Protein AF-A0A821TVM7-F1 (afdb_monomer_lite)

Structure (mmCIF, N/CA/C/O backbone):
data_AF-A0A821TVM7-F1
#
_entry.id   AF-A0A821TVM7-F1
#
loop_
_atom_site.group_PDB
_atom_site.id
_atom_site.type_symbol
_atom_site.label_atom_id
_atom_site.label_alt_id
_atom_site.label_comp_id
_atom_site.label_asym_id
_atom_site.label_entity_id
_atom_site.label_seq_id
_atom_site.pdbx_PDB_ins_code
_atom_site.Cartn_x
_atom_site.Cartn_y
_atom_site.Cartn_z
_atom_site.occupancy
_atom_site.B_iso_or_equiv
_atom_site.auth_seq_id
_atom_site.auth_comp_id
_atom_site.auth_asym_id
_atom_site.auth_atom_id
_atom_site.pdbx_PDB_model_num
ATOM 1 N N . PHE A 1 1 ? 2.042 6.277 -1.168 1.00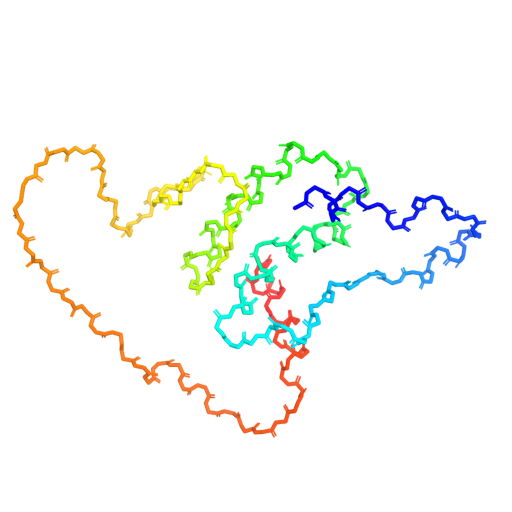 85.62 1 PHE A N 1
ATOM 2 C CA . PHE A 1 1 ? 2.026 5.303 -0.066 1.00 85.62 1 PHE A CA 1
ATOM 3 C C . PHE A 1 1 ? 1.460 5.944 1.198 1.00 85.62 1 PHE A C 1
ATOM 5 O O . PHE A 1 1 ? 0.333 5.608 1.528 1.00 85.62 1 PHE A O 1
ATOM 12 N N . PHE A 1 2 ? 2.157 6.923 1.796 1.00 90.62 2 PHE A N 1
ATOM 13 C CA . PHE A 1 2 ? 1.788 7.630 3.041 1.00 90.62 2 PHE A CA 1
ATOM 14 C C . PHE A 1 2 ? 0.289 7.900 3.212 1.00 90.62 2 PHE A C 1
ATOM 16 O O . PHE A 1 2 ? -0.331 7.376 4.128 1.00 90.62 2 PHE A O 1
ATOM 23 N N . LYS A 1 3 ? -0.321 8.583 2.232 1.00 91.25 3 LYS A N 1
ATOM 24 C CA . LYS A 1 3 ? -1.753 8.930 2.238 1.00 91.25 3 LYS A CA 1
ATOM 25 C C . LYS A 1 3 ? -2.708 7.753 2.462 1.00 91.25 3 LYS A C 1
ATOM 27 O O . LYS A 1 3 ? -3.789 7.968 2.982 1.00 91.25 3 LYS A O 1
ATOM 32 N N . TYR A 1 4 ? -2.354 6.546 2.020 1.00 93.19 4 TYR A N 1
ATOM 33 C CA . TYR A 1 4 ? -3.193 5.354 2.184 1.00 93.19 4 TYR A CA 1
ATOM 34 C C . TYR A 1 4 ? -2.917 4.637 3.507 1.00 93.19 4 TYR A C 1
ATOM 36 O O . TYR A 1 4 ? -3.819 4.045 4.083 1.00 93.19 4 TYR A O 1
ATOM 44 N N . TYR A 1 5 ? -1.672 4.693 3.981 1.00 93.88 5 TYR A N 1
ATOM 45 C CA . TYR A 1 5 ? -1.234 4.000 5.187 1.00 93.88 5 TYR A CA 1
ATOM 46 C C . TYR A 1 5 ? -1.635 4.737 6.474 1.00 93.88 5 TYR A C 1
ATOM 48 O O . TYR A 1 5 ? -1.954 4.105 7.477 1.00 93.88 5 TYR A O 1
ATOM 56 N N . GLU A 1 6 ? -1.661 6.070 6.441 1.00 92.88 6 GLU A N 1
ATOM 57 C CA . GLU A 1 6 ? -2.001 6.935 7.584 1.00 92.88 6 GLU A CA 1
ATOM 58 C C . GLU A 1 6 ? -3.498 6.972 7.911 1.00 92.88 6 GLU A C 1
ATOM 60 O O . GLU A 1 6 ? -3.901 7.512 8.943 1.00 92.88 6 GLU A O 1
ATOM 65 N N . VAL A 1 7 ? -4.335 6.408 7.038 1.00 92.88 7 VAL A N 1
ATOM 66 C CA . VAL A 1 7 ? -5.773 6.308 7.278 1.00 92.88 7 VAL A CA 1
ATOM 67 C C . VAL A 1 7 ? -6.007 5.346 8.432 1.00 92.88 7 VAL A C 1
ATOM 69 O O . VAL A 1 7 ? -5.657 4.177 8.344 1.00 92.88 7 VAL A O 1
ATOM 72 N N . GLU A 1 8 ? -6.644 5.831 9.490 1.00 92.38 8 GLU A N 1
ATOM 73 C CA . GLU A 1 8 ? -7.163 5.002 10.573 1.00 92.38 8 GLU A CA 1
ATOM 74 C C . GLU A 1 8 ? -8.688 4.896 10.400 1.00 92.38 8 GLU A C 1
ATOM 76 O O . GLU A 1 8 ? -9.371 5.912 10.567 1.00 92.38 8 GLU A O 1
ATOM 81 N N . PRO A 1 9 ? -9.237 3.718 10.035 1.00 89.19 9 PRO A N 1
ATOM 82 C CA . PRO A 1 9 ? -10.657 3.557 9.711 1.00 89.19 9 PRO A CA 1
ATOM 83 C C . PRO A 1 9 ? -11.617 4.025 10.808 1.00 89.19 9 PRO A C 1
ATOM 85 O O . PRO A 1 9 ? -12.713 4.493 10.508 1.00 89.19 9 PRO A O 1
ATOM 88 N N . LEU A 1 10 ? -11.217 3.915 12.079 1.00 89.88 10 LEU A N 1
ATOM 89 C CA . LEU A 1 10 ? -12.057 4.297 13.217 1.00 89.88 10 LEU A CA 1
ATOM 90 C C . LEU A 1 10 ? -11.829 5.740 13.689 1.00 89.88 10 LEU A C 1
ATOM 92 O O . LEU A 1 10 ? -12.488 6.202 14.627 1.00 89.88 10 LEU A O 1
ATOM 96 N N . ARG A 1 11 ? -10.905 6.480 13.065 1.00 88.56 11 ARG A N 1
ATOM 97 C CA . ARG A 1 11 ? -10.573 7.846 13.477 1.00 88.56 11 ARG A CA 1
ATOM 98 C C . ARG A 1 11 ? -11.751 8.781 13.223 1.00 88.56 11 ARG A C 1
ATOM 100 O O . ARG A 1 11 ? -12.153 9.001 12.088 1.00 88.56 11 ARG A O 1
ATOM 107 N N . GLY A 1 12 ? -12.267 9.378 14.296 1.00 86.25 12 GLY A N 1
ATOM 108 C CA . GLY A 1 12 ? -13.407 10.297 14.225 1.00 86.25 12 GLY A CA 1
ATOM 109 C C . GLY A 1 12 ? -14.768 9.605 14.104 1.00 86.25 12 GLY A C 1
ATOM 110 O O . GLY A 1 12 ? -15.765 10.279 13.858 1.00 86.25 12 GLY A O 1
ATOM 111 N N . PHE A 1 13 ? -14.838 8.284 14.297 1.00 89.50 13 PHE A N 1
ATOM 112 C CA . PHE A 1 13 ? -16.109 7.569 14.345 1.00 89.50 13 PHE A CA 1
ATOM 113 C C . PHE A 1 13 ? -16.854 7.866 15.658 1.00 89.50 13 PHE A C 1
ATOM 115 O O . PHE A 1 13 ? -16.386 7.516 16.740 1.00 89.50 13 PHE A O 1
ATOM 122 N N . THR A 1 14 ? -18.027 8.498 15.563 1.00 90.94 14 THR A N 1
ATOM 123 C CA . THR A 1 14 ? -18.858 8.928 16.707 1.00 90.94 14 THR A CA 1
ATOM 124 C C . THR A 1 14 ? -19.936 7.915 17.116 1.00 90.94 14 THR A C 1
ATOM 126 O O . THR A 1 14 ? -20.766 8.211 17.973 1.00 90.94 14 THR A O 1
ATOM 129 N N . GLY A 1 15 ? -19.957 6.722 16.511 1.00 88.31 15 GLY A N 1
ATOM 130 C CA . GLY A 1 15 ? -20.925 5.673 16.839 1.00 88.31 15 GLY A CA 1
ATOM 131 C C . GLY A 1 15 ? -20.590 4.895 18.119 1.00 88.31 15 GLY A C 1
ATOM 132 O O . GLY A 1 15 ? -19.474 4.956 18.637 1.00 88.31 15 GLY A O 1
ATOM 133 N N . SER A 1 16 ? -21.566 4.123 18.610 1.00 91.75 16 SER A N 1
ATOM 134 C CA . SER A 1 16 ? -21.391 3.236 19.768 1.00 91.75 16 SER A CA 1
ATOM 135 C C . SER A 1 16 ? -20.398 2.102 19.486 1.00 91.75 16 SER A C 1
ATOM 137 O O . SER A 1 16 ? -20.132 1.759 18.331 1.00 91.75 16 SER A O 1
ATOM 139 N N . ASP A 1 17 ? -19.876 1.463 20.534 1.00 90.38 17 ASP A N 1
ATOM 140 C CA . ASP A 1 17 ? -18.944 0.338 20.369 1.00 90.38 17 ASP A CA 1
ATOM 141 C C . ASP A 1 17 ? -19.584 -0.857 19.644 1.00 90.38 17 ASP A C 1
ATOM 143 O O . ASP A 1 17 ? -18.925 -1.540 18.862 1.00 90.38 17 ASP A O 1
ATOM 147 N N . GLU A 1 18 ? -20.896 -1.048 19.794 1.00 92.06 18 GLU A N 1
ATOM 148 C CA . GLU A 1 18 ? -21.652 -2.037 19.017 1.00 92.06 18 GLU A CA 1
ATOM 149 C C . GLU A 1 18 ? -21.751 -1.681 17.528 1.00 92.06 18 GLU A C 1
ATOM 151 O O . GLU A 1 18 ? -21.870 -2.570 16.685 1.00 92.06 18 GLU A O 1
ATOM 156 N N . ALA A 1 19 ? -21.691 -0.395 17.173 1.00 90.31 19 ALA A N 1
ATOM 157 C CA . ALA A 1 19 ? -21.618 0.030 15.780 1.00 90.31 19 ALA A CA 1
ATOM 158 C C . ALA A 1 19 ? -20.216 -0.211 15.194 1.00 90.31 19 ALA A C 1
ATOM 160 O O . ALA A 1 19 ? -20.114 -0.640 14.046 1.00 90.31 19 ALA A O 1
ATOM 161 N N . LYS A 1 20 ? -19.147 -0.036 15.987 1.00 87.69 20 LYS A N 1
ATOM 162 C CA . LYS A 1 20 ? -17.767 -0.341 15.557 1.00 87.69 20 LYS A CA 1
ATOM 163 C C . LYS A 1 20 ? -17.590 -1.816 15.203 1.00 87.69 20 LYS A C 1
ATOM 165 O O . LYS A 1 20 ? -16.962 -2.123 14.199 1.00 87.69 20 LYS A O 1
ATOM 170 N N . LYS A 1 21 ? -18.206 -2.727 15.964 1.00 90.50 21 LYS A N 1
ATOM 171 C CA . LYS A 1 21 ? -18.165 -4.177 15.688 1.00 90.50 21 LYS A CA 1
ATOM 172 C C . LYS A 1 21 ? -18.796 -4.579 14.348 1.00 90.50 21 LYS A C 1
ATOM 174 O O . LYS A 1 21 ? -18.546 -5.680 13.875 1.00 90.50 21 LYS A O 1
ATOM 179 N N . ARG A 1 22 ? -19.621 -3.719 13.734 1.00 90.62 22 ARG A N 1
ATOM 180 C CA . ARG A 1 22 ? -20.213 -3.975 12.405 1.00 90.62 22 ARG A CA 1
ATOM 181 C C . ARG A 1 22 ? -19.278 -3.604 11.258 1.00 90.62 22 ARG A C 1
ATOM 183 O O . ARG A 1 22 ? -19.581 -3.913 10.109 1.00 90.62 22 ARG A O 1
ATOM 190 N N . ILE A 1 23 ? -18.173 -2.923 11.550 1.00 89.12 23 ILE A N 1
ATOM 191 C CA . ILE A 1 23 ? -17.158 -2.585 10.560 1.00 89.12 23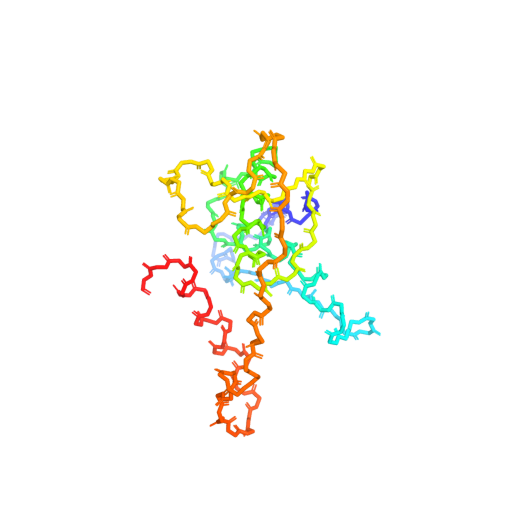 ILE A CA 1
ATOM 192 C C . ILE A 1 23 ? -16.314 -3.838 10.337 1.00 89.12 23 ILE A C 1
ATOM 194 O O . ILE A 1 23 ? -15.557 -4.249 11.210 1.00 89.12 23 ILE A O 1
ATOM 198 N N . LEU A 1 24 ? -16.473 -4.455 9.167 1.00 90.62 24 LEU A N 1
ATOM 199 C CA . LEU A 1 24 ? -15.758 -5.683 8.806 1.00 90.62 24 LEU A CA 1
ATOM 200 C C . LEU A 1 24 ? -14.347 -5.409 8.266 1.00 90.62 24 LEU A C 1
ATOM 202 O O . LEU A 1 24 ? -13.498 -6.292 8.303 1.00 90.62 24 LEU A O 1
ATOM 206 N N . GLY A 1 25 ? -14.100 -4.201 7.756 1.00 91.12 25 GLY A N 1
ATOM 207 C CA . GLY A 1 25 ? -12.827 -3.821 7.154 1.00 91.12 25 GLY A CA 1
ATOM 208 C C . GLY A 1 25 ? -13.001 -2.750 6.083 1.00 91.12 25 GLY A C 1
ATOM 209 O O . GLY A 1 25 ? -13.864 -1.879 6.193 1.00 91.12 25 GLY A O 1
ATOM 210 N N . GLY A 1 26 ? -12.177 -2.831 5.043 1.00 91.38 26 GLY A N 1
ATOM 211 C CA . GLY A 1 26 ? -12.206 -1.938 3.892 1.00 91.38 26 GLY A CA 1
ATOM 212 C C . GLY A 1 26 ? -11.612 -2.607 2.658 1.00 91.38 26 GLY A C 1
ATOM 213 O O . GLY A 1 26 ? -11.109 -3.726 2.725 1.00 91.38 26 GLY A O 1
ATOM 214 N N . GLU A 1 27 ? -11.661 -1.912 1.528 1.00 93.31 27 GLU A N 1
ATOM 215 C CA . GLU A 1 27 ? -11.181 -2.425 0.246 1.00 93.31 27 GLU A CA 1
ATOM 216 C C . GLU A 1 27 ? -10.342 -1.366 -0.471 1.00 93.31 27 GLU A C 1
ATOM 218 O O . GLU A 1 27 ? -10.596 -0.163 -0.374 1.00 93.31 27 GLU A O 1
ATOM 223 N N . ALA A 1 28 ? -9.326 -1.817 -1.207 1.00 93.62 28 ALA A N 1
ATOM 224 C CA . ALA A 1 28 ? -8.568 -0.970 -2.116 1.00 93.62 28 ALA A CA 1
ATOM 225 C C . ALA A 1 28 ? -9.149 -1.110 -3.527 1.00 93.62 28 ALA A C 1
ATOM 227 O O . ALA A 1 28 ? -8.954 -2.130 -4.185 1.00 93.62 28 ALA A O 1
ATOM 228 N N . CYS A 1 29 ? -9.838 -0.075 -4.004 1.00 93.19 29 CYS A N 1
ATOM 229 C CA . CYS A 1 29 ? -10.434 -0.081 -5.337 1.00 93.19 29 CYS A CA 1
ATOM 230 C C . CYS A 1 29 ? -9.481 0.525 -6.370 1.00 93.19 29 CYS A C 1
ATOM 232 O O . CYS A 1 29 ? -8.997 1.649 -6.206 1.00 93.19 29 CYS A O 1
ATOM 234 N N . LEU A 1 30 ? -9.257 -0.201 -7.464 1.00 92.94 30 LEU A N 1
ATOM 235 C CA . LEU A 1 30 ? -8.585 0.311 -8.652 1.00 92.94 30 LEU A CA 1
ATOM 236 C C . LEU A 1 30 ? -9.598 0.383 -9.791 1.00 92.94 30 LEU A C 1
ATOM 238 O O . LEU A 1 30 ? -9.964 -0.634 -10.375 1.00 92.94 30 LEU A O 1
ATOM 242 N N . TRP A 1 31 ? -10.060 1.594 -10.074 1.00 95.06 31 TRP A N 1
ATOM 243 C CA . TRP A 1 31 ? -11.032 1.838 -11.130 1.00 95.06 31 TRP A CA 1
ATOM 244 C C . TRP A 1 31 ? -10.374 1.757 -12.515 1.00 95.06 31 TRP A C 1
ATOM 246 O O . TRP A 1 31 ? -9.219 2.158 -12.700 1.00 95.06 31 TRP A O 1
ATOM 256 N N . ALA A 1 32 ? -11.087 1.150 -13.465 1.00 94.00 32 ALA A N 1
ATOM 257 C CA . ALA A 1 32 ? -10.526 0.671 -14.726 1.00 94.00 32 ALA A CA 1
ATOM 258 C C . ALA A 1 32 ? -10.640 1.660 -15.899 1.00 94.00 32 ALA A C 1
ATOM 260 O O . ALA A 1 32 ? -10.302 1.305 -17.023 1.00 94.00 32 ALA A O 1
ATOM 261 N N . GLU A 1 33 ? -11.070 2.903 -15.674 1.00 95.69 33 GLU A N 1
ATOM 262 C CA . GLU A 1 33 ? -11.257 3.897 -16.746 1.00 95.69 33 GLU A CA 1
ATOM 263 C C . GLU A 1 33 ? -9.949 4.203 -17.483 1.00 95.69 33 GLU A C 1
ATOM 265 O O . GLU A 1 33 ? -9.950 4.476 -18.679 1.00 95.69 33 GLU A O 1
ATOM 270 N N . PHE A 1 34 ? -8.823 4.134 -16.766 1.00 94.56 34 PHE A N 1
ATOM 271 C CA . PHE A 1 34 ? -7.483 4.391 -17.300 1.00 94.56 34 PHE A CA 1
ATOM 272 C C . PHE A 1 34 ? -6.498 3.259 -16.994 1.00 94.56 34 PHE A C 1
ATOM 274 O O . PHE A 1 34 ? -5.282 3.487 -16.995 1.00 94.56 34 PHE A O 1
ATOM 281 N N . VAL A 1 35 ? -7.002 2.078 -16.637 1.00 94.31 35 VAL A N 1
ATOM 282 C CA . VAL A 1 35 ? -6.191 0.925 -16.236 1.00 94.31 35 VAL A CA 1
ATOM 283 C C . VAL A 1 35 ? -6.490 -0.244 -17.158 1.00 94.31 35 VAL A C 1
ATOM 285 O O . VAL A 1 35 ? -7.642 -0.621 -17.335 1.00 94.31 35 VAL A O 1
ATOM 288 N N . ASP A 1 36 ? -5.438 -0.839 -17.705 1.00 92.19 36 ASP A N 1
ATOM 289 C CA . ASP A 1 36 ? -5.509 -1.990 -18.597 1.00 92.19 36 ASP A CA 1
ATOM 290 C C . ASP A 1 36 ? -4.410 -3.012 -18.257 1.00 92.19 36 ASP A C 1
ATOM 292 O O . ASP A 1 36 ? -3.650 -2.855 -17.296 1.00 92.19 36 ASP A O 1
ATOM 296 N N . GLY A 1 37 ? -4.303 -4.079 -19.054 1.00 91.62 37 GLY A N 1
ATOM 297 C CA . GLY A 1 37 ? -3.296 -5.124 -18.849 1.00 91.62 37 GLY A CA 1
ATOM 298 C C . GLY A 1 37 ? -1.845 -4.628 -18.899 1.00 91.62 37 GLY A C 1
ATOM 299 O O . GLY A 1 37 ? -0.963 -5.311 -18.385 1.00 91.62 37 GLY A O 1
ATOM 300 N N . THR A 1 38 ? -1.585 -3.443 -19.461 1.00 91.38 38 THR A N 1
ATOM 301 C CA . THR A 1 38 ? -0.229 -2.888 -19.575 1.00 91.38 38 THR A CA 1
ATOM 302 C C . THR A 1 38 ? 0.236 -2.209 -18.289 1.00 91.38 38 THR A C 1
ATOM 304 O O . THR A 1 38 ? 1.433 -2.177 -18.007 1.00 91.38 38 THR A O 1
ATOM 307 N N . ASN A 1 39 ? -0.692 -1.674 -17.487 1.00 88.69 39 ASN A N 1
ATOM 308 C CA . ASN A 1 39 ? -0.359 -0.828 -16.339 1.00 88.69 39 ASN A CA 1
ATOM 309 C C . ASN A 1 39 ? -0.994 -1.271 -15.007 1.00 88.69 39 ASN A C 1
ATOM 311 O O . ASN A 1 39 ? -0.670 -0.696 -13.962 1.00 88.69 39 ASN A O 1
ATOM 315 N N . LEU A 1 40 ? -1.842 -2.306 -15.020 1.00 91.12 40 LEU A N 1
ATOM 316 C CA . LEU A 1 40 ? -2.569 -2.819 -13.856 1.00 91.12 40 LEU A CA 1
ATOM 317 C C . LEU A 1 40 ? -1.658 -3.097 -12.655 1.00 91.12 40 LEU A C 1
ATOM 319 O O . LEU A 1 40 ? -1.840 -2.523 -11.581 1.00 91.12 40 LEU A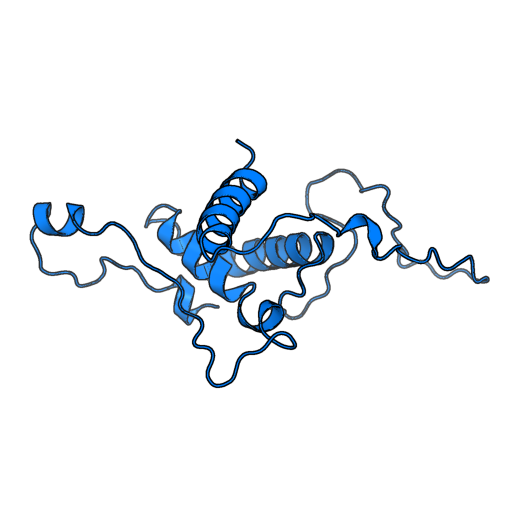 O 1
ATOM 323 N N . LEU A 1 41 ? -0.663 -3.968 -12.835 1.00 89.62 41 LEU A N 1
ATOM 324 C CA . LEU A 1 41 ? 0.163 -4.468 -11.732 1.00 89.62 41 LEU A CA 1
ATOM 325 C C . LEU A 1 41 ? 1.061 -3.379 -11.140 1.00 89.62 41 LEU A C 1
ATOM 327 O O . LEU A 1 41 ? 1.154 -3.262 -9.919 1.00 89.62 41 LEU A O 1
ATOM 331 N N . ALA A 1 42 ? 1.655 -2.548 -11.996 1.00 90.88 42 ALA A N 1
ATOM 332 C CA . ALA A 1 42 ? 2.506 -1.445 -11.566 1.00 90.88 42 ALA A CA 1
ATOM 333 C C . ALA A 1 42 ? 1.716 -0.351 -10.842 1.00 90.88 42 ALA A C 1
ATOM 335 O O . ALA A 1 42 ? 2.231 0.266 -9.913 1.00 90.88 42 ALA A O 1
ATOM 336 N N . ARG A 1 43 ? 0.453 -0.109 -11.223 1.00 92.69 43 ARG A N 1
ATOM 337 C CA . ARG A 1 43 ? -0.403 0.848 -10.509 1.00 92.69 43 ARG A CA 1
ATOM 338 C C . ARG A 1 43 ? -0.881 0.306 -9.173 1.00 92.69 43 ARG A C 1
ATOM 340 O O . ARG A 1 43 ? -0.857 1.059 -8.196 1.00 92.69 43 ARG A O 1
ATOM 347 N N . LEU A 1 44 ? -1.282 -0.963 -9.136 1.00 94.00 44 LEU A N 1
ATOM 348 C CA . LEU A 1 44 ? -1.831 -1.609 -7.949 1.00 94.00 44 LEU A CA 1
ATOM 349 C C . LEU A 1 44 ? -0.764 -1.804 -6.865 1.00 94.00 44 LEU A C 1
ATOM 351 O O . LEU A 1 44 ? -0.947 -1.390 -5.718 1.00 94.00 44 LEU A O 1
ATOM 355 N N . TRP A 1 45 ? 0.380 -2.381 -7.228 1.00 93.44 45 TRP A N 1
ATOM 356 C CA . TRP A 1 45 ? 1.431 -2.733 -6.280 1.00 93.44 45 TRP A CA 1
ATOM 357 C C . TRP A 1 45 ? 2.543 -1.683 -6.256 1.00 93.44 45 TRP A C 1
ATOM 359 O O . TRP A 1 45 ? 2.923 -1.160 -7.306 1.00 93.44 45 TRP A O 1
ATOM 369 N N . PRO A 1 46 ? 3.076 -1.323 -5.075 1.00 94.06 46 PRO A N 1
ATOM 370 C CA . PRO A 1 46 ? 2.794 -1.820 -3.725 1.00 94.06 46 PRO A CA 1
ATOM 371 C C . PRO A 1 46 ? 1.764 -0.952 -2.971 1.00 94.06 46 PRO A C 1
ATOM 373 O O . PRO A 1 46 ? 1.658 -1.027 -1.750 1.00 94.06 46 PRO A O 1
ATOM 376 N N . LYS A 1 47 ? 1.004 -0.090 -3.663 1.00 93.81 47 LYS A N 1
ATOM 377 C CA . LYS A 1 47 ? 0.013 0.792 -3.017 1.00 93.81 47 LYS A CA 1
ATOM 378 C C . LYS A 1 47 ? -1.072 -0.009 -2.296 1.00 93.81 47 LYS A C 1
ATOM 380 O O . LYS A 1 47 ? -1.426 0.347 -1.179 1.00 93.81 47 LYS A O 1
ATOM 385 N N . ALA A 1 48 ? -1.540 -1.103 -2.891 1.00 94.75 48 ALA A N 1
ATOM 386 C CA . ALA A 1 48 ? -2.504 -2.000 -2.260 1.00 94.75 48 ALA A CA 1
ATOM 387 C C . ALA A 1 48 ? -1.942 -2.691 -1.004 1.00 94.75 48 ALA A C 1
ATOM 389 O O . ALA A 1 48 ? -2.669 -2.853 -0.029 1.00 94.75 48 ALA A O 1
ATOM 390 N N . SER A 1 49 ? -0.642 -3.009 -0.967 1.00 94.69 49 SER A N 1
ATOM 391 C CA . SER A 1 49 ? 0.011 -3.575 0.225 1.00 94.69 49 SER A CA 1
ATOM 392 C C . SER A 1 49 ? -0.049 -2.626 1.431 1.00 94.69 49 SER A C 1
ATOM 394 O O . SER A 1 49 ? -0.139 -3.085 2.562 1.00 94.69 49 SER A O 1
ATOM 396 N N . ALA A 1 50 ? -0.058 -1.309 1.201 1.00 94.25 50 ALA A N 1
ATOM 397 C CA . ALA A 1 50 ? -0.241 -0.309 2.257 1.00 94.25 50 ALA A CA 1
ATOM 398 C C . ALA A 1 50 ? -1.596 -0.439 2.955 1.00 94.25 50 ALA A C 1
ATOM 400 O O . ALA A 1 50 ? -1.690 -0.398 4.178 1.00 94.25 50 ALA A O 1
ATOM 401 N N . VAL A 1 51 ? -2.643 -0.585 2.142 1.00 94.69 51 VAL A N 1
ATOM 402 C CA . VAL A 1 51 ? -4.019 -0.740 2.614 1.00 94.69 51 VAL A CA 1
ATOM 403 C C . VAL A 1 51 ? -4.171 -2.092 3.303 1.00 94.69 51 VAL A C 1
ATOM 405 O O . VAL A 1 51 ? -4.779 -2.166 4.364 1.00 94.69 51 VAL A O 1
ATOM 408 N N . ALA A 1 52 ? -3.555 -3.140 2.749 1.00 94.19 52 ALA A N 1
ATOM 409 C CA . ALA A 1 52 ? -3.539 -4.464 3.358 1.00 94.19 52 ALA A CA 1
ATOM 410 C C . ALA A 1 52 ? -2.917 -4.444 4.764 1.00 94.19 52 ALA A C 1
ATOM 412 O O . ALA A 1 52 ? -3.500 -5.004 5.685 1.00 94.19 52 ALA A O 1
ATOM 413 N N . GLU A 1 53 ? -1.787 -3.754 4.957 1.00 92.12 53 GLU A N 1
ATOM 414 C CA . GLU A 1 53 ? -1.169 -3.640 6.282 1.00 92.12 53 GLU A CA 1
ATOM 415 C C . GLU A 1 53 ? -2.077 -2.897 7.271 1.00 92.12 53 GLU A C 1
ATOM 417 O O . GLU A 1 53 ? -2.263 -3.366 8.388 1.00 92.12 53 GLU A O 1
ATOM 422 N N . ARG A 1 54 ? -2.730 -1.802 6.859 1.00 92.12 54 ARG A N 1
ATOM 423 C CA . ARG A 1 54 ? -3.668 -1.075 7.733 1.00 92.12 54 ARG A CA 1
ATOM 424 C C . ARG A 1 54 ? -4.871 -1.922 8.158 1.00 92.12 54 ARG A C 1
ATOM 426 O O . ARG A 1 54 ? -5.340 -1.783 9.281 1.00 92.12 54 ARG A O 1
ATOM 433 N N . LEU A 1 55 ? -5.388 -2.762 7.266 1.00 92.25 55 LEU A N 1
ATOM 434 C CA . LEU A 1 55 ? -6.553 -3.603 7.550 1.00 92.25 55 LEU A CA 1
ATOM 435 C C . LEU A 1 55 ? -6.205 -4.865 8.348 1.00 92.25 55 LEU A C 1
ATOM 437 O O . LEU A 1 55 ? -7.089 -5.449 8.968 1.00 92.25 55 LEU A O 1
ATOM 441 N N . TRP A 1 56 ? -4.943 -5.292 8.320 1.00 93.06 56 TRP A N 1
ATOM 442 C CA . TRP A 1 56 ? -4.486 -6.517 8.973 1.00 93.06 56 TRP A CA 1
ATOM 443 C C . TRP A 1 56 ? -3.787 -6.264 10.312 1.00 93.06 56 TRP A C 1
ATOM 445 O O . TRP A 1 56 ? -3.984 -7.000 11.279 1.00 93.06 56 TRP A O 1
ATOM 455 N N . SER A 1 57 ? -2.923 -5.253 10.369 1.00 90.81 57 SER A N 1
ATOM 456 C CA . SER A 1 57 ? -2.111 -4.951 11.543 1.00 90.81 57 SER A CA 1
ATOM 457 C C . SER A 1 57 ? -2.916 -4.246 12.632 1.00 90.81 57 SER A C 1
ATOM 459 O O . SER A 1 57 ? -3.935 -3.605 12.387 1.00 90.81 57 SER A O 1
ATOM 461 N N . ALA A 1 58 ? -2.426 -4.339 13.870 1.00 91.19 58 ALA A N 1
ATOM 462 C CA . ALA A 1 58 ? -3.008 -3.611 14.988 1.00 91.19 58 ALA A CA 1
ATOM 463 C C . ALA A 1 58 ? -2.978 -2.091 14.743 1.00 91.19 58 ALA A C 1
ATOM 465 O O . ALA A 1 58 ? -2.038 -1.569 14.144 1.00 91.19 58 ALA A O 1
ATOM 466 N N . ALA A 1 59 ? -3.954 -1.366 15.296 1.00 88.56 59 ALA A N 1
ATOM 467 C CA . ALA A 1 59 ? -4.054 0.093 15.167 1.00 88.56 59 ALA A CA 1
ATOM 468 C C . ALA A 1 59 ? -2.815 0.853 15.693 1.00 88.56 59 ALA A C 1
ATOM 470 O O . ALA A 1 59 ? -2.532 1.970 15.264 1.00 88.56 59 ALA A O 1
ATOM 471 N N . SER A 1 60 ? -2.044 0.241 16.600 1.00 90.50 60 SER A N 1
ATOM 472 C CA . SER A 1 60 ? -0.773 0.784 17.096 1.00 90.50 60 SER A CA 1
ATOM 473 C C . SER A 1 60 ? 0.344 0.791 16.046 1.00 90.50 60 SER A C 1
ATOM 475 O O . SER A 1 60 ? 1.295 1.559 16.173 1.00 90.50 60 SER A O 1
ATOM 477 N N . VAL A 1 61 ? 0.243 -0.031 14.999 1.00 90.88 61 VAL A N 1
ATOM 478 C CA . VAL A 1 61 ? 1.203 -0.072 13.892 1.00 90.88 61 VAL A CA 1
ATOM 479 C C . VAL A 1 61 ? 0.833 1.031 12.901 1.00 90.88 61 VAL A C 1
ATOM 481 O O . VAL A 1 61 ? 0.060 0.845 11.960 1.00 90.88 61 VAL A O 1
ATOM 484 N N . ASN A 1 62 ? 1.324 2.241 13.158 1.00 89.12 62 ASN A N 1
ATOM 485 C CA . ASN A 1 62 ? 0.983 3.429 12.369 1.00 89.12 62 ASN A CA 1
ATOM 486 C C . ASN A 1 62 ? 2.179 4.322 12.016 1.00 89.12 62 ASN A C 1
ATOM 488 O O . ASN A 1 62 ? 1.993 5.382 11.426 1.00 89.12 62 ASN A O 1
ATOM 492 N N . ASN A 1 63 ? 3.403 3.881 12.315 1.00 89.19 63 ASN A N 1
ATOM 493 C CA . ASN A 1 63 ? 4.602 4.621 11.951 1.00 89.19 63 ASN A CA 1
ATOM 494 C C . ASN A 1 63 ? 4.889 4.477 10.446 1.00 89.19 63 ASN A C 1
ATOM 496 O O . ASN A 1 63 ? 5.358 3.435 9.985 1.00 89.19 63 ASN A O 1
ATOM 500 N N . SER A 1 64 ? 4.607 5.535 9.686 1.00 89.69 64 SER A N 1
ATOM 501 C CA . SER A 1 64 ? 4.846 5.586 8.242 1.00 89.69 64 SER A CA 1
ATOM 502 C C . SER A 1 64 ? 6.329 5.520 7.856 1.00 89.69 64 SER A C 1
ATOM 504 O O . SER A 1 64 ? 6.648 4.992 6.789 1.00 89.69 64 SER A O 1
ATOM 506 N N . GLU A 1 65 ? 7.227 6.050 8.692 1.00 87.06 65 GLU A N 1
ATOM 507 C CA . GLU A 1 65 ? 8.671 6.092 8.422 1.00 87.06 65 GLU A CA 1
ATOM 508 C C . GLU A 1 65 ? 9.322 4.715 8.546 1.00 87.06 65 GLU A C 1
ATOM 510 O O . GLU A 1 65 ? 10.227 4.403 7.779 1.00 87.06 65 GLU A O 1
ATOM 515 N N . ASP A 1 66 ? 8.838 3.871 9.460 1.00 85.75 66 ASP A N 1
ATOM 516 C CA . ASP A 1 66 ? 9.231 2.458 9.532 1.00 85.75 66 ASP A CA 1
ATOM 517 C C . ASP A 1 66 ? 8.593 1.650 8.389 1.00 85.75 66 ASP A C 1
ATOM 519 O O . ASP A 1 66 ? 9.255 0.876 7.688 1.00 85.75 66 ASP A O 1
ATOM 523 N N . ALA A 1 67 ? 7.298 1.876 8.149 1.00 88.38 67 ALA A N 1
ATOM 524 C CA . ALA A 1 67 ? 6.528 1.104 7.183 1.00 88.38 67 ALA A CA 1
ATOM 525 C C . ALA A 1 67 ? 7.066 1.227 5.750 1.00 88.38 67 ALA A C 1
ATOM 527 O O . ALA A 1 67 ? 7.069 0.238 5.020 1.00 88.38 67 ALA A O 1
ATOM 528 N N . GLN A 1 68 ? 7.573 2.396 5.339 1.00 86.56 68 GLN A N 1
ATOM 529 C CA . GLN A 1 68 ? 8.164 2.565 4.003 1.00 86.56 68 GLN A CA 1
ATOM 530 C C . GLN A 1 68 ? 9.356 1.626 3.751 1.00 86.56 68 GLN A C 1
ATOM 532 O O . GLN A 1 68 ? 9.473 1.099 2.646 1.00 86.56 68 GLN A O 1
ATOM 537 N N . PHE A 1 69 ? 10.201 1.361 4.755 1.00 86.75 69 PHE A N 1
ATOM 538 C CA . PHE A 1 69 ? 11.366 0.487 4.598 1.00 86.75 69 PHE A CA 1
ATOM 539 C C . PHE A 1 69 ? 10.941 -0.978 4.517 1.00 86.75 69 PHE A C 1
ATOM 541 O O . PHE A 1 69 ? 11.380 -1.709 3.628 1.00 86.75 69 PHE A O 1
ATOM 548 N N . ARG A 1 70 ? 10.018 -1.404 5.390 1.00 86.50 70 ARG A N 1
ATOM 549 C CA . ARG A 1 70 ? 9.438 -2.757 5.324 1.00 86.50 70 ARG A CA 1
ATOM 550 C C . ARG A 1 70 ? 8.709 -2.991 4.003 1.00 86.50 70 ARG A C 1
ATOM 552 O O . ARG A 1 70 ? 8.800 -4.078 3.425 1.00 86.50 70 ARG A O 1
ATOM 559 N N . LEU A 1 71 ? 8.021 -1.969 3.502 1.00 89.62 71 LEU A N 1
ATOM 560 C CA . LEU A 1 71 ? 7.293 -2.054 2.249 1.00 89.62 71 LEU A CA 1
ATOM 561 C C . LEU A 1 71 ? 8.217 -2.067 1.028 1.00 89.62 71 LEU A C 1
ATOM 563 O O . LEU A 1 71 ? 7.912 -2.761 0.061 1.00 89.62 71 LEU A O 1
ATOM 567 N N . ASP A 1 72 ? 9.349 -1.367 1.067 1.00 88.06 72 ASP A N 1
ATOM 568 C CA . ASP A 1 72 ? 10.353 -1.433 0.002 1.00 88.06 72 ASP A CA 1
ATOM 569 C C . ASP A 1 72 ? 10.976 -2.839 -0.095 1.00 88.06 72 ASP A C 1
ATOM 571 O O . ASP A 1 72 ? 11.040 -3.426 -1.179 1.00 88.06 72 ASP A O 1
ATOM 575 N N . VAL A 1 73 ? 11.274 -3.471 1.049 1.00 86.25 73 VAL A N 1
ATOM 576 C CA . VAL A 1 73 ? 11.683 -4.888 1.098 1.00 86.25 73 VAL A CA 1
ATOM 577 C C . VAL A 1 73 ? 10.590 -5.798 0.527 1.00 86.25 73 VAL A C 1
ATOM 579 O O . VAL A 1 73 ? 10.871 -6.690 -0.280 1.00 86.25 73 VAL A O 1
ATOM 582 N N . HIS A 1 74 ? 9.327 -5.574 0.900 1.00 87.12 74 HIS A N 1
ATOM 583 C CA . HIS A 1 74 ? 8.200 -6.330 0.350 1.00 87.12 74 HIS A CA 1
ATOM 584 C C . HIS A 1 74 ? 8.051 -6.129 -1.166 1.00 87.12 74 HIS A C 1
ATOM 586 O O . HIS A 1 74 ? 7.818 -7.095 -1.891 1.00 87.12 74 HIS A O 1
ATOM 592 N N . ARG A 1 75 ? 8.264 -4.912 -1.675 1.00 87.94 75 ARG A N 1
ATOM 593 C CA . ARG A 1 75 ? 8.267 -4.611 -3.111 1.00 87.94 75 ARG A CA 1
ATOM 594 C C . ARG A 1 75 ? 9.351 -5.402 -3.843 1.00 87.94 75 ARG A C 1
ATOM 596 O O . ARG A 1 75 ? 9.060 -5.977 -4.889 1.00 87.94 75 ARG A O 1
ATOM 603 N N . CYS A 1 76 ? 10.554 -5.526 -3.286 1.00 84.88 76 CYS A N 1
ATOM 604 C CA . CYS A 1 76 ? 11.581 -6.390 -3.874 1.00 84.88 76 CYS A CA 1
ATOM 605 C C . CYS A 1 76 ? 11.171 -7.873 -3.884 1.00 84.88 76 CYS A C 1
ATOM 607 O O . CYS A 1 76 ? 11.397 -8.559 -4.881 1.00 84.88 76 CYS A O 1
ATOM 609 N N . ARG A 1 77 ? 10.486 -8.364 -2.839 1.00 85.44 77 ARG A N 1
ATOM 610 C CA . ARG A 1 77 ? 9.912 -9.726 -2.837 1.00 85.44 77 ARG A CA 1
ATOM 611 C C . ARG A 1 77 ? 8.854 -9.910 -3.931 1.00 85.44 77 ARG A C 1
ATOM 613 O O . ARG A 1 77 ? 8.807 -10.970 -4.547 1.00 85.44 77 ARG A O 1
ATOM 620 N N . LEU A 1 78 ? 8.027 -8.895 -4.199 1.00 85.06 78 LEU A N 1
ATOM 621 C CA . LEU A 1 78 ? 7.047 -8.920 -5.293 1.00 85.06 78 LEU A CA 1
ATOM 622 C C . LEU A 1 78 ? 7.730 -9.003 -6.663 1.00 85.06 78 LEU A C 1
ATOM 624 O O . LEU A 1 78 ? 7.338 -9.832 -7.483 1.00 85.06 78 LEU A O 1
ATOM 628 N N . LEU A 1 79 ? 8.790 -8.218 -6.882 1.00 85.38 79 LEU A N 1
ATOM 629 C CA . LEU A 1 79 ? 9.558 -8.262 -8.130 1.00 85.38 79 LEU A CA 1
ATOM 630 C C . LEU A 1 79 ? 10.182 -9.640 -8.372 1.00 85.38 79 LEU A C 1
ATOM 632 O O . LEU A 1 79 ? 10.071 -10.166 -9.475 1.00 85.38 79 LEU A O 1
ATOM 636 N N . ARG A 1 80 ? 10.760 -10.269 -7.338 1.00 82.94 80 ARG A N 1
ATOM 637 C CA . ARG A 1 80 ? 11.310 -11.638 -7.437 1.00 82.94 80 ARG A CA 1
ATOM 638 C C . ARG A 1 80 ? 10.251 -12.693 -7.768 1.00 82.94 80 ARG A C 1
ATOM 640 O O . ARG A 1 80 ? 10.580 -13.737 -8.313 1.00 82.94 80 ARG A O 1
ATOM 647 N N . ARG A 1 81 ? 8.979 -12.417 -7.467 1.00 83.81 81 ARG A N 1
ATOM 648 C CA . ARG A 1 81 ? 7.826 -13.265 -7.812 1.00 83.81 81 ARG A CA 1
ATOM 649 C C . ARG A 1 81 ? 7.214 -12.922 -9.178 1.00 83.81 81 ARG A C 1
ATOM 651 O O . ARG A 1 81 ? 6.143 -13.423 -9.500 1.00 83.81 81 ARG A O 1
ATOM 658 N N . GLY A 1 82 ? 7.858 -12.057 -9.965 1.00 83.94 82 GLY A N 1
ATOM 659 C CA . GLY A 1 82 ? 7.389 -11.653 -11.293 1.00 83.94 82 GLY A CA 1
ATOM 660 C C . GLY A 1 82 ? 6.294 -10.583 -11.288 1.00 83.94 82 GLY A C 1
ATOM 661 O O . GLY A 1 82 ? 5.693 -10.327 -12.327 1.00 83.94 82 GLY A O 1
ATOM 662 N N . ILE A 1 83 ? 6.018 -9.939 -10.148 1.00 86.38 83 ILE A N 1
ATOM 663 C CA . ILE A 1 83 ? 5.024 -8.861 -10.058 1.00 86.38 83 ILE A CA 1
ATOM 664 C C . ILE A 1 83 ? 5.738 -7.515 -10.229 1.00 86.38 83 ILE A C 1
ATOM 666 O O . ILE A 1 83 ? 6.508 -7.133 -9.344 1.00 86.38 83 ILE A O 1
ATOM 670 N N . PRO A 1 84 ? 5.473 -6.752 -11.307 1.00 87.75 84 PRO A N 1
ATOM 671 C CA . PRO A 1 84 ? 6.168 -5.501 -11.601 1.00 87.75 84 PRO A CA 1
ATOM 672 C C . PRO A 1 84 ? 5.650 -4.347 -10.726 1.00 87.75 84 PRO A C 1
ATOM 674 O O . PRO A 1 84 ? 4.934 -3.465 -11.191 1.00 87.75 84 PRO A O 1
ATOM 677 N N . ALA A 1 85 ? 5.986 -4.355 -9.434 1.00 90.31 85 ALA A N 1
ATOM 678 C CA . ALA A 1 85 ? 5.574 -3.329 -8.476 1.00 90.31 85 ALA A CA 1
ATOM 679 C C . ALA A 1 85 ? 6.373 -2.018 -8.636 1.00 90.31 85 ALA A C 1
ATOM 681 O O . ALA A 1 85 ? 7.611 -2.025 -8.712 1.00 90.31 85 ALA A O 1
ATOM 682 N N . GLN A 1 86 ? 5.671 -0.877 -8.623 1.00 91.75 86 GLN A N 1
ATOM 683 C CA . GLN A 1 86 ? 6.301 0.449 -8.726 1.00 91.75 86 GLN A CA 1
ATOM 684 C C . GLN A 1 86 ? 7.220 0.733 -7.511 1.00 91.75 86 GLN A C 1
ATOM 686 O O . GLN A 1 86 ? 6.952 0.247 -6.409 1.00 91.75 86 GLN A O 1
ATOM 691 N N . PRO A 1 87 ? 8.311 1.499 -7.671 1.00 90.06 87 PRO A N 1
ATOM 692 C CA . PRO A 1 87 ? 9.186 1.863 -6.556 1.00 90.06 87 PRO A CA 1
ATOM 693 C C . PRO A 1 87 ? 8.487 2.794 -5.552 1.00 90.06 87 PRO A C 1
ATOM 695 O O . PRO A 1 87 ? 7.586 3.552 -5.917 1.00 90.06 87 PRO A O 1
ATOM 698 N N . ILE A 1 88 ? 8.91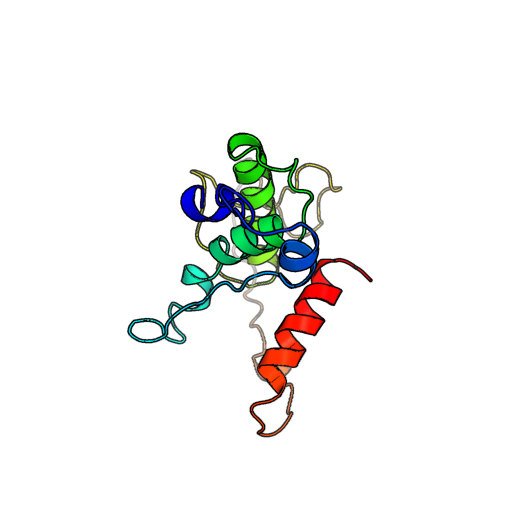5 2.737 -4.288 1.00 87.69 88 ILE A N 1
ATOM 699 C CA . ILE A 1 88 ? 8.473 3.658 -3.224 1.00 87.69 88 ILE A CA 1
ATOM 700 C C . ILE A 1 88 ? 9.596 4.624 -2.854 1.00 87.69 88 ILE A C 1
ATOM 702 O O . ILE A 1 88 ? 9.351 5.822 -2.746 1.00 87.69 88 ILE A O 1
ATOM 706 N N . LEU A 1 89 ? 10.804 4.093 -2.663 1.00 86.44 89 LEU A N 1
ATOM 707 C CA . LEU A 1 89 ? 12.000 4.844 -2.303 1.00 86.44 89 LEU A CA 1
ATOM 708 C C . LEU A 1 89 ? 12.952 4.970 -3.497 1.00 86.44 89 LEU A C 1
ATOM 710 O O . LEU A 1 89 ? 12.834 4.261 -4.501 1.00 86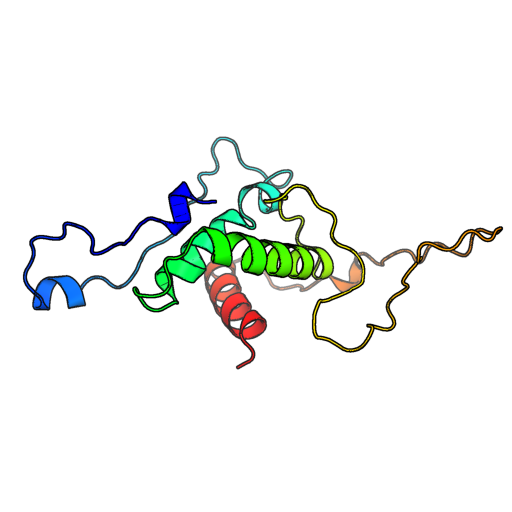.44 89 LEU A O 1
ATOM 714 N N . ASN A 1 90 ? 13.921 5.874 -3.370 1.00 81.62 90 ASN A N 1
ATOM 715 C CA . ASN A 1 90 ? 15.083 5.931 -4.244 1.00 81.62 90 ASN A CA 1
ATOM 716 C C . ASN A 1 90 ? 16.023 4.763 -3.901 1.00 81.62 90 ASN A C 1
ATOM 718 O O . ASN A 1 90 ? 16.807 4.827 -2.961 1.00 81.62 90 ASN A O 1
ATOM 722 N N . GLY A 1 91 ? 15.926 3.679 -4.662 1.00 80.81 91 GLY A N 1
ATOM 723 C CA . GLY A 1 91 ? 16.730 2.483 -4.447 1.00 80.81 91 GLY A CA 1
ATOM 724 C C . GLY A 1 91 ? 16.585 1.477 -5.580 1.00 80.81 91 GLY A C 1
ATOM 725 O O . GLY A 1 91 ? 15.811 1.671 -6.521 1.00 80.81 91 GLY A O 1
ATOM 726 N N . TYR A 1 92 ? 17.333 0.384 -5.478 1.00 79.62 92 TYR A N 1
ATOM 727 C CA . TYR A 1 92 ? 17.244 -0.746 -6.393 1.00 79.62 92 TYR A CA 1
ATOM 728 C C . TYR A 1 92 ? 17.015 -2.032 -5.603 1.00 79.62 92 TYR A C 1
ATOM 730 O O . TYR A 1 92 ? 17.433 -2.158 -4.454 1.00 79.62 92 TYR A O 1
ATOM 738 N N . CYS A 1 93 ? 16.350 -2.995 -6.232 1.00 77.75 93 CYS A N 1
ATOM 739 C CA . CYS A 1 93 ? 16.212 -4.326 -5.663 1.00 77.75 93 CYS A CA 1
ATOM 740 C C . CYS A 1 93 ? 17.389 -5.175 -6.136 1.00 77.75 93 CYS A C 1
ATOM 742 O O . CYS A 1 93 ? 17.408 -5.612 -7.283 1.00 77.75 93 CYS A O 1
ATOM 744 N N . GLY A 1 94 ? 18.380 -5.361 -5.265 1.00 64.81 94 GLY A N 1
ATOM 745 C CA . GLY A 1 94 ? 19.473 -6.304 -5.488 1.00 64.81 94 GLY A CA 1
ATOM 746 C C . GLY A 1 94 ? 19.090 -7.741 -5.123 1.00 64.81 94 GLY A C 1
ATOM 747 O O . GLY A 1 94 ? 18.001 -8.011 -4.608 1.00 64.81 94 GLY A O 1
ATOM 748 N N . ASN A 1 95 ? 20.021 -8.673 -5.320 1.00 54.22 95 ASN A N 1
ATOM 749 C CA . ASN A 1 95 ? 19.868 -10.074 -4.905 1.00 54.22 95 ASN A CA 1
ATOM 750 C C . ASN A 1 95 ? 20.182 -10.312 -3.417 1.00 54.22 95 ASN A C 1
ATOM 752 O O . ASN A 1 95 ? 20.183 -11.451 -2.962 1.00 54.22 95 ASN A O 1
ATOM 756 N N . TYR A 1 96 ? 20.393 -9.252 -2.632 1.00 49.09 96 TYR A N 1
ATOM 757 C CA . TYR A 1 96 ? 20.583 -9.349 -1.188 1.00 49.09 96 TYR A CA 1
ATOM 758 C C . TYR A 1 96 ? 19.266 -9.052 -0.454 1.00 49.09 96 TYR A C 1
ATOM 760 O O . TYR A 1 96 ? 18.686 -7.971 -0.557 1.00 49.09 96 TYR A O 1
ATOM 768 N N . GLU A 1 97 ? 18.749 -10.038 0.276 1.00 46.81 97 GLU A N 1
ATOM 769 C CA . GLU A 1 97 ? 17.746 -9.812 1.317 1.00 46.81 97 GLU A CA 1
ATOM 770 C C . GLU A 1 97 ? 18.466 -9.505 2.629 1.00 46.81 97 GLU A C 1
ATOM 772 O O . GLU A 1 97 ? 19.317 -10.276 3.068 1.00 46.81 97 GLU A O 1
ATOM 777 N N . VAL A 1 98 ? 18.127 -8.390 3.281 1.00 41.38 98 VAL A N 1
ATOM 778 C CA . VAL A 1 98 ? 18.600 -8.115 4.644 1.00 41.38 98 VAL A CA 1
ATOM 779 C C . VAL A 1 98 ? 17.990 -9.177 5.570 1.00 41.38 98 VAL A C 1
ATOM 781 O O . VAL A 1 98 ? 16.790 -9.147 5.833 1.00 41.38 98 VAL A O 1
ATOM 784 N N . GLY A 1 99 ? 18.807 -10.136 6.023 1.00 43.34 99 GLY A N 1
ATOM 785 C CA . GLY A 1 99 ? 18.429 -11.143 7.025 1.00 43.34 99 GLY A CA 1
ATOM 786 C C . GLY A 1 99 ? 18.139 -12.570 6.531 1.00 43.34 99 GLY A C 1
ATOM 787 O O . GLY A 1 99 ? 17.716 -13.386 7.345 1.00 43.34 99 GLY A O 1
ATOM 788 N N . MET A 1 100 ? 18.386 -12.917 5.262 1.00 39.56 100 MET A N 1
ATOM 789 C CA . MET A 1 100 ? 18.398 -14.321 4.807 1.00 39.56 100 MET A CA 1
ATOM 790 C C . MET A 1 100 ? 19.777 -14.701 4.262 1.00 39.56 100 MET A C 1
ATOM 792 O O . MET A 1 100 ? 20.465 -13.866 3.673 1.00 39.56 100 MET A O 1
ATOM 796 N N . ALA A 1 101 ? 20.200 -15.953 4.477 1.00 37.12 101 ALA A N 1
ATOM 797 C CA . ALA A 1 101 ? 21.443 -16.468 3.906 1.00 37.12 101 ALA A CA 1
ATOM 798 C C . ALA A 1 101 ? 21.451 -16.240 2.388 1.00 37.12 101 ALA A C 1
ATOM 800 O O . ALA A 1 101 ? 20.442 -16.476 1.723 1.00 37.12 101 ALA A O 1
ATOM 801 N N . ARG A 1 102 ? 22.592 -15.756 1.879 1.00 39.16 102 ARG A N 1
ATOM 802 C CA . ARG A 1 102 ? 22.857 -15.407 0.476 1.00 39.16 102 ARG A CA 1
ATOM 803 C C . ARG A 1 102 ? 22.174 -16.400 -0.468 1.00 39.16 102 ARG A C 1
ATOM 805 O O . ARG A 1 102 ? 22.620 -17.538 -0.597 1.00 39.16 102 ARG A O 1
ATOM 812 N N . SER A 1 103 ? 21.073 -15.988 -1.095 1.00 37.16 103 SER A N 1
ATOM 813 C CA . SER A 1 103 ? 20.368 -16.834 -2.052 1.00 37.16 103 SER A CA 1
ATOM 814 C C . SER A 1 103 ? 21.292 -17.118 -3.232 1.00 37.16 103 SER A C 1
ATOM 816 O O . SER A 1 103 ? 21.836 -16.186 -3.823 1.00 37.16 103 SER A O 1
ATOM 818 N N . MET A 1 104 ? 21.445 -18.396 -3.581 1.00 38.41 104 MET A N 1
ATOM 819 C CA . MET A 1 104 ? 22.243 -18.906 -4.705 1.00 38.41 104 MET A CA 1
ATOM 820 C C . MET A 1 104 ? 21.623 -18.587 -6.081 1.00 38.41 104 MET A C 1
ATOM 822 O O . MET A 1 104 ? 21.655 -19.401 -6.996 1.00 38.41 104 MET A O 1
ATOM 826 N N . VAL A 1 105 ? 21.031 -17.405 -6.231 1.00 45.31 105 VAL A N 1
ATOM 827 C CA . VAL A 1 105 ? 20.495 -16.900 -7.494 1.00 45.31 105 VAL A CA 1
ATOM 828 C C . VAL A 1 105 ? 21.308 -15.657 -7.846 1.00 45.31 105 VAL A C 1
ATOM 830 O O . VAL A 1 105 ? 20.954 -14.536 -7.494 1.00 45.31 105 VAL A O 1
ATOM 833 N N . ASN A 1 106 ? 22.467 -15.930 -8.453 1.00 37.38 106 ASN A N 1
ATOM 834 C CA . ASN A 1 106 ? 23.352 -15.047 -9.219 1.00 37.38 106 ASN A CA 1
ATOM 835 C C . ASN A 1 106 ? 23.436 -13.591 -8.746 1.00 37.38 106 ASN A C 1
ATOM 837 O O . ASN A 1 106 ? 22.733 -12.721 -9.241 1.00 37.38 106 ASN A O 1
ATOM 841 N N . ASP A 1 107 ? 24.354 -13.320 -7.828 1.00 38.81 107 ASP A N 1
ATOM 842 C CA . ASP A 1 107 ? 24.813 -11.979 -7.468 1.00 38.81 107 ASP A CA 1
ATOM 843 C C . ASP A 1 107 ? 25.934 -11.545 -8.432 1.00 38.81 107 ASP A C 1
ATOM 845 O O . ASP A 1 107 ? 27.027 -12.108 -8.337 1.00 38.81 107 ASP A O 1
ATOM 849 N N . PRO A 1 108 ? 25.732 -10.588 -9.363 1.00 37.50 108 PRO A N 1
ATOM 850 C CA . PRO A 1 108 ? 26.852 -9.935 -10.011 1.00 37.50 108 PRO A CA 1
ATOM 851 C C . PRO A 1 108 ? 27.262 -8.795 -9.082 1.00 37.50 108 PRO A C 1
ATOM 853 O O . PRO A 1 108 ? 26.782 -7.663 -9.187 1.00 37.50 108 PRO A O 1
ATOM 856 N N . ALA A 1 109 ? 28.090 -9.137 -8.099 1.00 38.09 109 ALA A N 1
ATOM 857 C CA . ALA A 1 109 ? 28.630 -8.174 -7.165 1.00 38.09 109 ALA A CA 1
ATOM 858 C C . ALA A 1 109 ? 29.355 -7.059 -7.929 1.00 38.09 109 ALA A C 1
ATOM 860 O O . ALA A 1 109 ? 29.939 -7.276 -8.992 1.00 38.09 109 ALA A O 1
ATOM 861 N N . PHE A 1 110 ? 29.408 -5.878 -7.316 1.00 38.12 110 PHE A N 1
ATOM 862 C CA . PHE A 1 110 ? 30.593 -5.043 -7.432 1.00 38.12 110 PHE A CA 1
ATOM 863 C C . PHE A 1 110 ? 31.807 -5.922 -7.104 1.00 38.12 110 PHE A C 1
ATOM 865 O O . PHE A 1 110 ? 32.105 -6.182 -5.943 1.00 38.12 110 PHE A O 1
ATOM 872 N N . ASN A 1 111 ? 32.411 -6.485 -8.139 1.00 29.31 111 ASN A N 1
ATOM 873 C CA . ASN A 1 111 ? 33.833 -6.467 -8.384 1.00 29.31 111 ASN A CA 1
ATOM 874 C C . ASN A 1 111 ? 34.025 -6.701 -9.877 1.00 29.31 111 ASN A C 1
ATOM 876 O O . ASN A 1 111 ? 33.583 -7.693 -10.447 1.00 29.31 111 ASN A O 1
ATOM 880 N N . TYR A 1 112 ? 34.638 -5.692 -10.476 1.00 51.56 112 TYR A N 1
ATOM 881 C CA . TYR A 1 112 ? 35.212 -5.689 -11.803 1.00 51.56 112 TYR A CA 1
ATOM 882 C C . TYR A 1 112 ? 36.006 -6.982 -12.027 1.00 51.56 112 TYR A C 1
ATOM 884 O O . TYR A 1 112 ? 36.985 -7.200 -11.325 1.00 51.56 112 TYR A O 1
ATOM 892 N N . GLU A 1 113 ? 35.560 -7.820 -12.958 1.00 32.16 113 GLU A N 1
ATOM 893 C CA . GLU A 1 113 ? 36.386 -8.577 -13.901 1.00 32.16 113 GLU A CA 1
ATOM 894 C C . GLU A 1 113 ? 35.475 -9.219 -14.961 1.00 32.16 113 GLU A C 1
ATOM 896 O O . GLU A 1 113 ? 34.248 -9.186 -14.881 1.00 32.16 113 GLU A O 1
ATOM 901 N N . ASP A 1 114 ? 36.096 -9.627 -16.047 1.00 35.56 114 ASP A N 1
ATOM 902 C CA . ASP A 1 114 ? 35.726 -9.440 -17.437 1.00 35.56 114 ASP A CA 1
ATOM 903 C C . ASP A 1 114 ? 35.142 -10.686 -18.125 1.00 35.56 114 ASP A C 1
ATOM 905 O O . ASP A 1 114 ? 35.347 -11.824 -17.728 1.00 35.56 114 ASP A O 1
ATOM 909 N N . GLY A 1 115 ? 34.440 -10.445 -19.237 1.00 38.53 115 GLY A N 1
ATOM 910 C CA . GLY A 1 115 ? 34.435 -11.348 -20.391 1.00 38.53 115 GLY A CA 1
ATOM 911 C C . GLY A 1 115 ? 33.639 -12.658 -20.302 1.00 38.53 115 GLY A C 1
ATOM 912 O O . GLY A 1 115 ? 34.191 -13.709 -20.004 1.00 38.53 115 GLY A O 1
ATOM 913 N N . SER A 1 116 ? 32.381 -12.636 -20.763 1.00 26.70 116 SER A N 1
ATOM 914 C CA . SER A 1 116 ? 31.850 -13.464 -21.882 1.00 26.70 116 SER A CA 1
ATOM 915 C C . SER A 1 116 ? 30.339 -13.763 -21.749 1.00 26.70 116 SER A C 1
ATOM 917 O O . SER A 1 116 ? 29.818 -13.821 -20.636 1.00 26.70 116 SER A O 1
ATOM 919 N N . PRO A 1 117 ? 29.597 -13.906 -22.871 1.00 43.31 117 PRO A N 1
ATOM 920 C CA . PRO A 1 117 ? 28.147 -14.069 -22.863 1.00 43.31 117 PRO A CA 1
ATOM 921 C C . PRO A 1 117 ? 27.766 -15.553 -22.796 1.00 43.31 117 PRO A C 1
ATOM 923 O O . PRO A 1 117 ? 28.038 -16.298 -23.735 1.00 43.31 117 PRO A O 1
ATOM 926 N N . THR A 1 118 ? 27.090 -15.986 -21.731 1.00 32.06 118 THR A N 1
ATOM 927 C CA . THR A 1 118 ? 26.539 -17.348 -21.652 1.00 32.06 118 THR A CA 1
ATOM 928 C C . THR A 1 118 ? 25.016 -17.341 -21.505 1.00 32.06 118 THR A C 1
ATOM 930 O O . THR A 1 118 ? 24.446 -17.120 -20.445 1.00 32.06 118 THR A O 1
ATOM 933 N N . GLU A 1 119 ? 24.400 -17.578 -22.665 1.00 33.84 119 GLU A N 1
ATOM 934 C CA . GLU A 1 119 ? 23.228 -18.424 -22.915 1.00 33.84 119 GLU A CA 1
ATOM 935 C C . GLU A 1 119 ? 21.853 -18.007 -22.356 1.00 33.84 119 GLU A C 1
ATOM 937 O O . GLU A 1 119 ? 21.523 -18.114 -21.178 1.00 33.84 119 GLU A O 1
ATOM 942 N N . SER A 1 120 ? 20.997 -17.575 -23.289 1.00 45.69 120 SER A N 1
ATOM 943 C CA . SER A 1 120 ? 19.582 -17.285 -23.086 1.00 45.69 120 SER A CA 1
ATOM 944 C C . SER A 1 120 ? 18.787 -18.566 -22.822 1.00 45.69 120 SER A C 1
ATOM 946 O O . SER A 1 120 ? 18.472 -19.307 -23.755 1.00 45.69 120 SER A O 1
ATOM 948 N N . THR A 1 121 ? 18.375 -18.803 -21.580 1.00 37.25 121 THR A N 1
ATOM 949 C CA . THR A 1 121 ? 17.287 -19.749 -21.306 1.00 37.25 121 THR A CA 1
ATOM 950 C C . THR A 1 121 ? 15.960 -19.095 -21.672 1.00 37.25 121 THR A C 1
ATOM 952 O O . THR A 1 121 ? 15.443 -18.231 -20.962 1.00 37.25 121 THR A O 1
ATOM 955 N N . THR A 1 122 ? 15.430 -19.491 -22.822 1.00 33.78 122 THR A N 1
ATOM 956 C CA . THR A 1 122 ? 14.071 -19.206 -23.273 1.00 33.78 122 THR A CA 1
ATOM 957 C C . THR A 1 122 ? 13.071 -19.794 -22.275 1.00 33.78 122 THR A C 1
ATOM 959 O O . THR A 1 122 ? 13.037 -20.998 -22.036 1.00 33.78 122 THR A O 1
ATOM 962 N N . ILE A 1 123 ? 12.265 -18.933 -21.649 1.00 43.88 123 ILE A N 1
ATOM 963 C CA . ILE A 1 123 ? 11.153 -19.364 -20.796 1.00 43.88 123 ILE A CA 1
ATOM 964 C C . ILE A 1 123 ? 10.050 -19.874 -21.725 1.00 43.88 123 ILE A C 1
ATOM 966 O O . ILE A 1 123 ? 9.490 -19.100 -22.501 1.00 43.88 123 ILE A O 1
ATOM 970 N N . ASP A 1 124 ? 9.761 -21.172 -21.659 1.00 32.91 124 ASP A N 1
ATOM 971 C CA . ASP A 1 124 ? 8.648 -21.795 -22.372 1.00 32.91 124 ASP A CA 1
ATOM 972 C C . ASP A 1 124 ? 7.309 -21.216 -21.856 1.00 32.91 124 ASP A C 1
ATOM 974 O O . ASP A 1 124 ? 6.979 -21.387 -20.676 1.00 32.91 124 ASP A O 1
ATOM 978 N N . PRO A 1 125 ? 6.513 -20.533 -22.704 1.00 44.34 125 PRO A N 1
ATOM 979 C CA . PRO A 1 125 ? 5.225 -19.970 -22.306 1.00 44.34 125 PRO A CA 1
ATOM 980 C C . PRO A 1 125 ? 4.180 -21.030 -21.913 1.00 44.34 125 PRO A C 1
ATOM 982 O O . PRO A 1 125 ? 3.117 -20.676 -21.400 1.00 44.34 125 PRO A O 1
ATOM 985 N N . SER A 1 126 ? 4.443 -22.322 -22.142 1.00 39.00 126 SER A N 1
ATOM 986 C CA . SER A 1 126 ? 3.501 -23.406 -21.843 1.00 39.00 126 SER A CA 1
ATOM 987 C C . SER A 1 126 ? 3.432 -23.804 -20.361 1.00 39.00 126 SER A C 1
ATOM 989 O O . SER A 1 126 ? 2.430 -24.379 -19.929 1.00 39.00 126 SER A O 1
ATOM 991 N N . ALA A 1 127 ? 4.418 -23.416 -19.542 1.00 39.22 127 ALA A N 1
ATOM 992 C CA . ALA A 1 127 ? 4.405 -23.667 -18.097 1.00 39.22 127 ALA A CA 1
ATOM 993 C C . ALA A 1 127 ? 3.343 -22.839 -17.337 1.00 39.22 127 ALA A C 1
ATOM 995 O O . ALA A 1 127 ? 3.035 -23.135 -16.184 1.00 39.22 127 ALA A O 1
ATOM 996 N N . PHE A 1 128 ? 2.744 -21.831 -17.987 1.00 44.41 128 PHE A N 1
ATOM 997 C CA . PHE A 1 128 ? 1.658 -21.006 -17.443 1.00 44.41 128 PHE A CA 1
ATOM 998 C C . PHE A 1 128 ? 0.287 -21.347 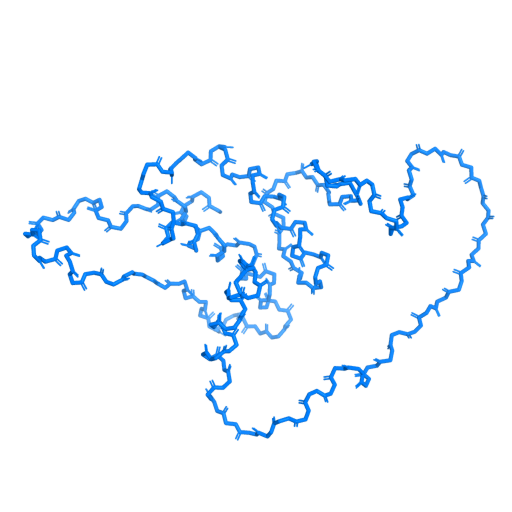-18.055 1.00 44.41 128 PHE A C 1
ATOM 1000 O O . PHE A 1 128 ? -0.631 -20.532 -18.067 1.00 44.41 128 PHE A O 1
ATOM 1007 N N . ALA A 1 129 ? 0.109 -22.557 -18.586 1.00 35.44 129 ALA A N 1
ATOM 1008 C CA . ALA A 1 129 ? -1.192 -23.016 -19.060 1.00 35.44 129 ALA A CA 1
ATOM 1009 C C . ALA A 1 129 ? -1.954 -23.762 -17.950 1.00 35.44 129 ALA A C 1
ATOM 1011 O O . ALA A 1 129 ? -2.189 -24.967 -18.035 1.00 35.44 129 ALA A O 1
ATOM 1012 N N . LEU A 1 130 ? -2.404 -23.045 -16.912 1.00 35.75 130 LEU A N 1
ATOM 1013 C CA . LEU A 1 130 ? -3.494 -23.539 -16.063 1.00 35.75 130 LEU A CA 1
ATOM 1014 C C . LEU A 1 130 ? -4.792 -23.462 -16.875 1.00 35.75 130 LEU A C 1
ATOM 1016 O O . LEU A 1 130 ? -5.484 -22.447 -16.926 1.00 35.75 130 LEU A O 1
ATOM 1020 N N . ARG A 1 131 ? -5.086 -24.554 -17.581 1.00 42.38 131 ARG A N 1
ATOM 1021 C CA . ARG A 1 131 ? -6.300 -24.731 -18.375 1.00 42.38 131 ARG A CA 1
ATOM 1022 C C . ARG A 1 131 ? -7.486 -24.907 -17.429 1.00 42.38 131 ARG A C 1
ATOM 1024 O O . ARG A 1 131 ? -7.827 -26.031 -17.080 1.00 42.38 131 ARG A O 1
ATOM 1031 N N . ILE A 1 132 ? -8.118 -23.815 -17.004 1.00 40.12 132 ILE A N 1
ATOM 1032 C CA . ILE A 1 132 ? -9.372 -23.885 -16.248 1.00 40.12 132 ILE A CA 1
ATOM 1033 C C . ILE A 1 132 ? -10.364 -22.875 -16.828 1.00 40.12 132 ILE A C 1
ATOM 1035 O O . ILE A 1 132 ? -10.091 -21.684 -16.944 1.00 40.12 132 ILE A O 1
ATOM 1039 N N . GLY A 1 133 ? -11.487 -23.424 -17.293 1.00 37.66 133 GLY A N 1
ATOM 1040 C CA . GLY A 1 133 ? -12.492 -22.760 -18.106 1.00 37.66 133 GLY A CA 1
ATOM 1041 C C . GLY A 1 133 ? -13.255 -21.640 -17.403 1.00 37.66 133 GLY A C 1
ATOM 1042 O O . GLY A 1 133 ? -13.347 -21.564 -16.185 1.00 37.66 133 GLY A O 1
ATOM 1043 N N . ASN A 1 134 ? -13.816 -20.780 -18.250 1.00 43.56 134 ASN A N 1
ATOM 1044 C CA . ASN A 1 134 ? -14.693 -19.649 -17.970 1.00 43.56 134 ASN A CA 1
ATOM 1045 C C . ASN A 1 134 ? -15.540 -19.777 -16.696 1.00 43.56 134 ASN A C 1
ATOM 1047 O O . ASN A 1 134 ? -16.472 -20.577 -16.670 1.00 43.56 134 ASN A O 1
ATOM 1051 N N . SER A 1 135 ? -15.304 -18.904 -15.710 1.00 39.38 135 SER A N 1
ATOM 1052 C CA . SER A 1 135 ? -16.341 -18.312 -14.845 1.00 39.38 135 SER A CA 1
ATOM 1053 C C . SER A 1 135 ? -15.739 -17.260 -13.918 1.00 39.38 135 SER A C 1
ATOM 1055 O O . SER A 1 135 ? -14.713 -17.481 -13.295 1.00 39.38 135 SER A O 1
ATOM 1057 N N . LYS A 1 136 ? -16.403 -16.112 -13.781 1.00 42.28 136 LYS A N 1
ATOM 1058 C CA . LYS A 1 136 ? -15.987 -14.904 -13.034 1.00 42.28 136 LYS A CA 1
ATOM 1059 C C . LYS A 1 136 ? -15.749 -15.093 -11.514 1.00 42.28 136 LYS A C 1
ATOM 1061 O O . LYS A 1 136 ? -15.606 -14.119 -10.789 1.00 42.28 136 LYS A O 1
ATOM 1066 N N . ILE A 1 137 ? -15.691 -16.333 -11.036 1.00 47.34 137 ILE A N 1
ATOM 1067 C CA . ILE A 1 137 ? -15.507 -16.739 -9.638 1.00 47.34 137 ILE A CA 1
ATOM 1068 C C . ILE A 1 137 ? -14.008 -16.819 -9.270 1.00 47.34 137 ILE A C 1
ATOM 1070 O O . ILE A 1 137 ? -13.650 -16.661 -8.104 1.00 47.34 137 ILE A O 1
ATOM 1074 N N . TYR A 1 138 ? -13.109 -16.966 -10.256 1.00 47.31 138 TYR A N 1
ATOM 1075 C CA . TYR A 1 138 ? -11.666 -17.106 -10.008 1.00 47.31 138 TYR A CA 1
ATOM 1076 C C . TYR A 1 138 ? -11.017 -15.888 -9.352 1.00 47.31 138 TYR A C 1
ATOM 1078 O O . TYR A 1 138 ? -10.119 -16.073 -8.546 1.00 47.31 138 TYR A O 1
ATOM 1086 N N . TYR A 1 139 ? -11.459 -14.659 -9.632 1.00 51.47 139 TYR A N 1
ATOM 1087 C CA . TYR A 1 139 ? -10.795 -13.463 -9.092 1.00 51.47 139 TYR A CA 1
ATOM 1088 C C . TYR A 1 139 ? -10.891 -13.371 -7.562 1.00 51.47 139 TYR A C 1
ATOM 1090 O O . TYR A 1 139 ? -9.921 -13.010 -6.902 1.00 51.47 139 TYR A O 1
ATOM 1098 N N . VAL A 1 140 ? -12.035 -13.759 -6.993 1.00 47.22 140 VAL A N 1
ATOM 1099 C CA . VAL A 1 140 ? -12.263 -13.725 -5.540 1.00 47.22 140 VAL A CA 1
ATOM 1100 C C . VAL A 1 140 ? -11.475 -14.838 -4.844 1.00 47.22 140 VAL A C 1
ATOM 1102 O O . VAL A 1 140 ? -10.815 -14.590 -3.838 1.00 47.22 140 VAL A O 1
ATOM 1105 N N . LEU A 1 141 ? -11.461 -16.046 -5.419 1.00 47.59 141 LEU A N 1
ATOM 1106 C CA . LEU A 1 141 ? -10.666 -17.163 -4.896 1.00 47.59 141 LEU A CA 1
ATOM 1107 C C . LEU A 1 141 ? -9.155 -16.934 -5.056 1.00 47.59 141 LEU A C 1
ATOM 1109 O O . LEU A 1 141 ? -8.400 -17.292 -4.162 1.00 47.59 141 LEU A O 1
ATOM 1113 N N . TYR A 1 142 ? -8.709 -16.282 -6.135 1.00 49.62 142 TYR A N 1
ATOM 1114 C CA . TYR A 1 142 ? -7.298 -15.952 -6.353 1.00 49.62 142 TYR A CA 1
ATOM 1115 C C . TYR A 1 142 ? -6.797 -14.939 -5.324 1.00 49.62 142 TYR A C 1
ATOM 1117 O O . TYR A 1 142 ? -5.702 -15.104 -4.805 1.00 49.62 142 TYR A O 1
ATOM 1125 N N . ILE A 1 143 ? -7.603 -13.936 -4.959 1.00 55.19 143 ILE A N 1
ATOM 1126 C CA . ILE A 1 143 ? -7.245 -12.981 -3.898 1.00 55.19 143 ILE A CA 1
ATOM 1127 C C . ILE A 1 143 ? -7.127 -13.697 -2.546 1.00 55.19 143 ILE A C 1
ATOM 1129 O O . ILE A 1 143 ? -6.147 -13.488 -1.834 1.00 55.19 143 ILE A O 1
ATOM 1133 N N . ILE A 1 144 ? -8.067 -14.588 -2.215 1.00 54.00 144 ILE A N 1
ATOM 1134 C CA . ILE A 1 144 ? -8.043 -15.336 -0.950 1.00 54.00 144 ILE A CA 1
ATOM 1135 C C . ILE A 1 144 ? -6.841 -16.294 -0.909 1.00 54.00 144 ILE A C 1
ATOM 1137 O O . ILE A 1 144 ? -6.068 -16.263 0.044 1.00 54.00 144 ILE A O 1
ATOM 1141 N N . SER A 1 145 ? -6.603 -17.085 -1.959 1.00 53.44 145 SER A N 1
ATOM 1142 C CA . SER A 1 145 ? -5.458 -18.006 -2.024 1.00 53.44 145 SER A CA 1
ATOM 1143 C C . SER A 1 145 ? -4.105 -17.290 -2.086 1.00 53.44 145 SER A C 1
ATOM 1145 O O . SER A 1 145 ? -3.131 -17.795 -1.532 1.00 53.44 145 SER A O 1
ATOM 1147 N N . PHE A 1 146 ? -4.024 -16.104 -2.698 1.00 54.75 146 PHE A N 1
ATOM 1148 C CA . PHE A 1 146 ? -2.795 -15.305 -2.709 1.00 54.75 146 PHE A CA 1
ATOM 1149 C C . PHE A 1 146 ? -2.477 -14.736 -1.319 1.00 54.75 146 PHE A C 1
ATOM 1151 O O . PHE A 1 146 ? -1.308 -14.646 -0.956 1.00 54.75 146 PHE A O 1
ATOM 1158 N N . ILE A 1 147 ? -3.490 -14.426 -0.501 1.00 58.06 147 ILE A N 1
ATOM 1159 C CA . ILE A 1 147 ? -3.298 -14.031 0.905 1.00 58.06 147 ILE A CA 1
ATOM 1160 C C . ILE A 1 147 ? -2.764 -15.208 1.738 1.00 58.06 147 ILE A C 1
ATOM 1162 O O . ILE A 1 147 ? -1.800 -15.026 2.480 1.00 58.06 147 ILE A O 1
ATOM 1166 N N . PHE A 1 148 ? -3.310 -16.419 1.567 1.00 55.84 148 PHE A N 1
ATOM 1167 C CA . PHE A 1 148 ? -2.820 -17.620 2.263 1.00 55.84 148 PHE A CA 1
ATOM 1168 C C . PHE A 1 148 ? -1.380 -17.983 1.863 1.00 55.84 148 PHE A C 1
ATOM 1170 O O . PHE A 1 148 ? -0.524 -18.181 2.723 1.00 55.84 148 PHE A O 1
ATOM 1177 N N . PHE A 1 149 ? -1.066 -17.964 0.564 1.00 53.25 149 PHE A N 1
ATOM 1178 C CA . PHE A 1 149 ? 0.269 -18.327 0.076 1.00 53.25 149 PHE A CA 1
ATOM 1179 C C . PHE A 1 149 ? 1.345 -17.273 0.401 1.00 53.25 149 PHE A C 1
ATOM 1181 O O . PHE A 1 149 ? 2.527 -17.597 0.513 1.00 53.25 149 PHE A O 1
ATOM 1188 N N . VAL A 1 150 ? 0.964 -16.002 0.580 1.00 56.53 150 VAL A N 1
ATOM 1189 C CA . VAL A 1 150 ? 1.898 -14.935 0.984 1.00 56.53 150 VAL A CA 1
ATOM 1190 C C . VAL A 1 150 ? 2.163 -14.932 2.496 1.00 56.53 150 VAL A C 1
ATOM 1192 O O . VAL A 1 150 ? 3.223 -14.446 2.897 1.00 56.53 150 VAL A O 1
ATOM 1195 N N . LEU A 1 151 ? 1.269 -15.495 3.320 1.00 55.19 151 LEU A N 1
ATOM 1196 C CA . LEU A 1 151 ? 1.405 -15.531 4.785 1.00 55.19 151 LEU A CA 1
ATOM 1197 C C . LEU A 1 151 ? 1.815 -16.891 5.378 1.00 55.19 151 LEU A C 1
ATOM 1199 O O . LEU A 1 151 ? 2.103 -16.941 6.569 1.00 55.19 151 LEU A O 1
ATOM 1203 N N . GLY A 1 152 ? 1.934 -17.955 4.578 1.00 53.03 152 GLY A N 1
ATOM 1204 C CA . GLY A 1 152 ? 2.528 -19.219 5.033 1.00 53.03 152 GLY A CA 1
ATOM 1205 C C . GLY A 1 152 ? 1.706 -19.959 6.094 1.00 53.03 152 GLY A C 1
ATOM 1206 O O . GLY A 1 152 ? 2.265 -20.395 7.100 1.00 53.03 152 GLY A O 1
ATOM 1207 N N . LEU A 1 153 ? 0.400 -20.102 5.851 1.00 47.59 153 LEU A N 1
ATOM 1208 C CA . LEU A 1 153 ? -0.443 -21.154 6.433 1.00 47.59 153 LEU A CA 1
ATOM 1209 C C . LEU A 1 153 ? -0.836 -22.145 5.338 1.00 47.59 153 LEU A C 1
ATOM 1211 O O . LEU A 1 153 ? -1.191 -21.669 4.234 1.00 47.59 153 LEU A O 1
#

InterPro domains:
  IPR015883 Beta-hexosaminidase, catalytic domain [PF00728] (4-58)
  IPR017853 Glycoside hydrolase superfamily [SSF51445] (3-93)
  IPR025705 Beta-hexosaminidase [PR00738] (23-39)
  IPR025705 Beta-hexosaminidase [PR00738] (40-57)
  IPR025705 Beta-hexosaminidase [PTHR22600] (3-95)

Foldseek 3Di:
DLVLLQDQPCVPPPDDPVVVVPCPFDDDDDDPPPDDPVCPLQVCPPSRVSRVCNRPPDPVPRDPVVVLVVRQLVCLVCVVVVRNYHHDDPDDNAQDDDPDDRPPPDHPDPDDDDDDDDDDDDDDPCVPPPPDDDDPPVVVVVVVVVVCVVVPD

pLDDT: mean 71.69, std 23.32, range [26.7, 95.69]

Sequence (153 aa):
FFKYYEVEPLRGFTGSDEAKKRILGGEACLWAEFVDGTNLLARLWPKASAVAERLWSAASVNNSEDAQFRLDVHRCRLLRRGIPAQPILNGYCGNYEVGMARSMVNDPAFNYEDGSPTESTTIDPSAFALRIGNSKIYYVLYIISFIFFVLGL

Organism: NCBI:txid392032

Radius of gyration: 19.95 Å; chains: 1; bounding box: 58×35×44 Å

Secondary structure (DSSP, 8-state):
-HHHHS--TTTT--S-HHHHTT---------STT--TTTHHHHHTTHHHHHHHHHHS-TT---HHHHHHHHHHHHHHHHHTT--PPPSSS----S--TTS---SS----S--------------GGGG-------TTHHHHHHHHHHHHHHT-